Protein AF-A0A3A8S6Z4-F1 (afdb_monomer)

Secondary structure (DSSP, 8-state):
---EEEEEEEEEEEEEEEES--SSEEEEEEEEEEEEEEEEEE--HHHHHHHHHHHHHSPPHHHHHHHHHHHHHHT--HHHHHHHHHHHHHH---HHHHHHHHHHHHHTT-HHHHHHHHHHHHHHHTT--

Solvent-accessible surface area (backbone atoms only — not comparable to full-atom values): 6735 Å² total; per-residue (Å²): 129,78,68,45,77,48,83,48,78,80,32,96,60,80,42,82,42,83,41,81,72,53,94,44,31,35,27,45,30,41,36,41,41,48,41,32,43,35,36,72,45,75,45,70,46,68,61,52,50,51,54,49,50,54,56,72,71,47,81,47,34,66,58,30,29,52,50,13,51,48,35,40,70,74,70,57,42,41,67,64,14,43,54,30,16,53,51,8,32,71,70,43,76,46,29,66,32,26,38,53,38,12,51,45,28,43,76,66,68,40,50,74,60,13,52,53,29,38,49,54,14,49,65,40,41,76,74,59,126

Radius of gyration: 27.45 Å; Cα contacts (8 Å, |Δi|>4): 198; chains: 1; bounding box: 51×27×71 Å

Foldseek 3Di:
DDKDKDFDAADCDWDWDWDPDDQFWIWTWTDHGGMIITDIDGHPVVVVVVVVVVVVPDQALVNLLVVLLCCCVPVVPLVVSLVSLVVSCVRPNALSSLQSNLVSCVSVVVNVVSVVSNVSSVVRVVVPD

Nearest PDB structures (foldseek):
  3qou-assembly1_A  TM=6.052E-01  e=4.630E-02  Escherichia coli K-12
  6af0-assembly1_A  TM=8.784E-01  e=1.259E+00  Thermothelomyces thermophilus ATCC 42464
  8fgw-assembly1_D  TM=6.349E-01  e=1.259E+00  Homo sapiens
  8f5o-assembly1_D  TM=8.425E-01  e=8.310E+00  Leishmania tarentolae
  4o8g-assembly1_A  TM=3.316E-01  e=1.902E+00  Deinococcus radiodurans R1 = ATCC 13939 = DSM 20539

Mean predicted aligned error: 12.14 Å

Sequence (129 aa):
VAATTAAIPSRERLTYVFSNTTEDSTSLDLEWEKLRVSVPIKVDTATLAKANIEKAGQTSASEQAQAARYVADSTKDYVAALKLADASVALDSNWYNQWIRADILARSGKFAEARKAAQISWDLGEKDP

pLDDT: mean 86.69, std 10.22, range [54.75, 97.06]

Structure (mmCIF, N/CA/C/O backbone):
data_AF-A0A3A8S6Z4-F1
#
_entry.id   AF-A0A3A8S6Z4-F1
#
loop_
_atom_site.group_PDB
_atom_site.id
_atom_site.type_symbol
_ato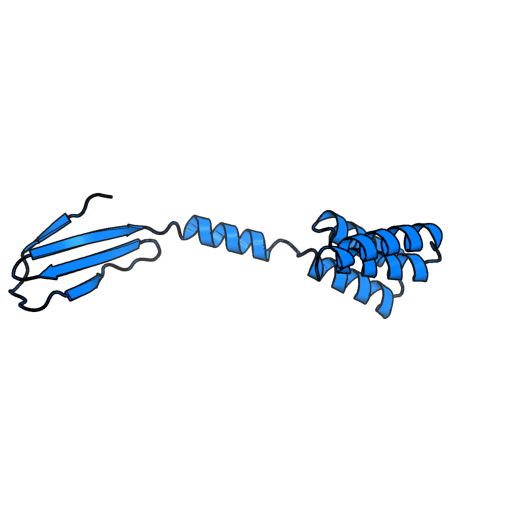m_site.label_atom_id
_atom_site.label_alt_id
_atom_site.label_comp_id
_atom_site.label_asym_id
_atom_site.label_entity_id
_atom_site.label_seq_id
_atom_site.pdbx_PDB_ins_code
_atom_site.Cartn_x
_atom_site.Cartn_y
_atom_site.Cartn_z
_atom_site.occupancy
_atom_site.B_iso_or_equiv
_atom_site.auth_seq_id
_atom_site.auth_comp_id
_atom_site.auth_asym_id
_atom_site.auth_atom_id
_atom_site.pdbx_PDB_model_num
ATOM 1 N N . VAL A 1 1 ? -16.145 14.124 27.752 1.00 54.75 1 VAL A N 1
ATOM 2 C CA . VAL A 1 1 ? -17.452 13.437 27.867 1.00 54.75 1 VAL A CA 1
ATOM 3 C C . VAL A 1 1 ? -17.793 13.370 29.345 1.00 54.75 1 VAL A C 1
ATOM 5 O O . VAL A 1 1 ? -16.924 12.974 30.109 1.00 54.75 1 VAL A O 1
ATOM 8 N N . ALA A 1 2 ? -18.964 13.850 29.765 1.00 68.62 2 ALA A N 1
ATOM 9 C CA . ALA A 1 2 ? -19.336 13.843 31.179 1.00 68.62 2 ALA A CA 1
ATOM 10 C C . ALA A 1 2 ? -19.844 12.451 31.580 1.00 68.62 2 ALA A C 1
ATOM 12 O O . ALA A 1 2 ? -20.653 11.865 30.860 1.00 68.62 2 ALA A O 1
ATOM 13 N N . ALA A 1 3 ? -19.352 11.930 32.703 1.00 76.81 3 ALA A N 1
ATOM 14 C CA . ALA A 1 3 ? -19.901 10.725 33.309 1.00 76.81 3 ALA A CA 1
ATOM 15 C C . ALA A 1 3 ? -21.284 11.037 33.900 1.00 76.81 3 ALA A C 1
ATOM 17 O O . ALA A 1 3 ? -21.498 12.121 34.443 1.00 76.81 3 ALA A O 1
ATOM 18 N N . THR A 1 4 ? -22.213 10.091 33.794 1.00 85.06 4 THR A N 1
ATOM 19 C CA . THR A 1 4 ? -23.548 10.189 34.405 1.00 85.06 4 THR A CA 1
ATOM 20 C C . THR A 1 4 ? -23.662 9.197 35.552 1.00 85.06 4 THR A C 1
ATOM 22 O O . THR A 1 4 ? -23.002 8.159 35.537 1.00 85.06 4 THR A O 1
ATOM 25 N N . THR A 1 5 ? -24.455 9.520 36.574 1.00 87.81 5 THR A N 1
ATOM 26 C CA . THR A 1 5 ? -24.652 8.651 37.738 1.00 87.81 5 THR A CA 1
ATOM 27 C C . THR A 1 5 ? -26.104 8.209 37.863 1.00 87.81 5 THR A C 1
ATOM 29 O O . THR A 1 5 ? -27.024 8.978 37.588 1.00 87.81 5 THR A O 1
ATOM 32 N N . ALA A 1 6 ? -26.315 6.961 38.281 1.00 88.38 6 ALA A N 1
ATOM 33 C CA . ALA A 1 6 ? -27.638 6.390 38.515 1.00 88.38 6 ALA A CA 1
ATOM 34 C C . ALA A 1 6 ? -27.638 5.477 39.749 1.00 88.38 6 ALA A C 1
ATOM 36 O O . ALA A 1 6 ? -26.614 4.886 40.096 1.00 88.38 6 ALA A O 1
ATOM 37 N N . ALA A 1 7 ? -28.793 5.352 40.403 1.00 90.06 7 ALA A N 1
ATOM 38 C CA . ALA A 1 7 ? -28.971 4.426 41.517 1.00 90.06 7 ALA A CA 1
ATOM 39 C C . ALA A 1 7 ? -29.238 2.999 41.007 1.00 90.06 7 ALA A C 1
ATOM 41 O O . ALA A 1 7 ? -30.024 2.810 40.078 1.00 90.06 7 ALA A O 1
ATOM 42 N N . ILE A 1 8 ? -28.616 1.999 41.633 1.00 89.56 8 ILE A N 1
ATOM 43 C CA . ILE A 1 8 ? -28.770 0.571 41.302 1.00 89.56 8 ILE A CA 1
ATOM 44 C C . ILE A 1 8 ? -29.002 -0.278 42.565 1.00 89.56 8 ILE A C 1
ATOM 46 O O . ILE A 1 8 ? -28.702 0.179 43.672 1.00 89.56 8 ILE A O 1
ATOM 50 N N . PRO A 1 9 ? -29.522 -1.518 42.440 1.00 89.94 9 PRO A N 1
ATOM 51 C CA . PRO A 1 9 ? -29.523 -2.480 43.542 1.00 89.94 9 PRO A CA 1
ATOM 52 C C . PRO A 1 9 ? -28.113 -2.712 44.099 1.00 89.94 9 PRO A C 1
ATOM 54 O O . PRO A 1 9 ? -27.148 -2.715 43.338 1.00 89.94 9 PRO A O 1
ATOM 57 N N . SER A 1 10 ? -28.013 -2.933 45.416 1.00 90.25 10 SER A N 1
ATOM 58 C CA . SER A 1 10 ? -26.727 -3.033 46.118 1.00 90.25 10 SER A CA 1
ATOM 59 C C . SER A 1 10 ? -25.813 -4.112 45.527 1.00 90.25 10 SER A C 1
ATOM 61 O O . SER A 1 10 ? -26.219 -5.270 45.398 1.00 90.25 10 SER A O 1
ATOM 63 N N . ARG A 1 11 ? -24.565 -3.747 45.225 1.00 85.88 11 ARG A N 1
ATOM 64 C CA . ARG A 1 11 ? -23.501 -4.661 44.795 1.00 85.88 11 ARG A CA 1
ATOM 65 C C . ARG A 1 11 ? -22.257 -4.510 45.654 1.00 85.88 11 ARG A C 1
ATOM 67 O O . ARG A 1 11 ? -21.657 -3.445 45.698 1.00 85.88 11 ARG A O 1
ATOM 74 N N . GLU A 1 12 ? -21.810 -5.593 46.277 1.00 88.12 12 GLU A N 1
ATOM 75 C CA . GLU A 1 12 ? -20.602 -5.555 47.116 1.00 88.12 12 GLU A CA 1
ATOM 76 C C . GLU A 1 12 ? -19.298 -5.663 46.314 1.00 88.12 12 GLU A C 1
ATOM 78 O O . GLU A 1 12 ? -18.244 -5.244 46.784 1.00 88.12 12 GLU A O 1
ATOM 83 N N . ARG A 1 13 ? -19.358 -6.201 45.088 1.00 88.56 13 ARG A N 1
ATOM 84 C CA . ARG A 1 13 ? -18.200 -6.324 44.193 1.00 88.56 13 ARG A CA 1
ATOM 85 C C . ARG A 1 13 ? -18.256 -5.262 43.104 1.00 88.56 13 ARG A C 1
ATOM 87 O O . ARG A 1 13 ? -19.227 -5.221 42.344 1.00 88.56 13 ARG A O 1
ATOM 94 N N . LEU A 1 14 ? -17.189 -4.466 42.999 1.00 88.94 14 LEU A N 1
ATOM 95 C CA . LEU A 1 14 ? -17.005 -3.524 41.898 1.00 88.94 14 LEU A CA 1
ATOM 96 C C . LEU A 1 14 ? -17.079 -4.281 40.569 1.00 88.94 14 LEU A C 1
ATOM 98 O O . LEU A 1 14 ? -16.309 -5.212 40.331 1.00 88.94 14 LEU A O 1
ATOM 102 N N . THR A 1 15 ? -18.031 -3.894 39.726 1.00 88.75 15 THR A N 1
ATOM 103 C CA . THR A 1 15 ? -18.258 -4.518 38.421 1.00 88.75 15 THR A CA 1
ATOM 104 C C . THR A 1 15 ? -18.093 -3.483 37.318 1.00 88.75 15 THR A C 1
ATOM 106 O O . THR A 1 15 ? -18.613 -2.375 37.429 1.00 88.75 15 THR A O 1
ATOM 109 N N . TYR A 1 16 ? -17.407 -3.869 36.245 1.00 90.88 16 TYR A N 1
ATOM 110 C CA . TYR A 1 16 ? -17.339 -3.107 35.003 1.00 90.88 16 TYR A CA 1
ATOM 111 C C . TYR A 1 16 ? -18.254 -3.768 33.978 1.00 90.88 16 TYR A C 1
ATOM 113 O O . TYR A 1 16 ? -18.107 -4.959 33.697 1.00 90.88 16 TYR A O 1
ATOM 121 N N . VAL A 1 17 ? -19.200 -3.009 33.435 1.00 89.44 17 VAL A N 1
ATOM 122 C CA . VAL A 1 17 ? -20.160 -3.486 32.439 1.00 89.44 17 VAL A CA 1
ATOM 123 C C . VAL A 1 17 ? -20.052 -2.614 31.199 1.00 89.44 17 VAL A C 1
ATOM 125 O O . VAL A 1 17 ? -20.118 -1.393 31.287 1.00 89.44 17 VAL A O 1
ATOM 128 N N . PHE A 1 18 ? -19.913 -3.241 30.036 1.00 88.69 18 PHE A N 1
ATOM 129 C CA . PHE A 1 18 ? -20.108 -2.560 28.761 1.00 88.69 18 PHE A CA 1
ATOM 130 C C . PHE A 1 18 ? -21.570 -2.731 28.354 1.00 88.69 18 PHE A C 1
ATOM 132 O O . PHE A 1 18 ? -22.038 -3.856 28.180 1.00 88.69 18 PHE A O 1
ATOM 139 N N . SER A 1 19 ? -22.304 -1.626 28.276 1.00 83.19 19 SER A N 1
ATOM 140 C CA . SER A 1 19 ? -23.746 -1.606 28.024 1.00 83.19 19 SER A CA 1
ATOM 141 C C . SER A 1 19 ? -24.096 -0.589 26.935 1.00 83.19 19 SER A C 1
ATOM 143 O O . SER A 1 19 ? -23.250 0.199 26.514 1.00 83.19 19 SER A O 1
ATOM 145 N N . ASN A 1 20 ? -25.348 -0.593 26.464 1.00 80.75 20 ASN A N 1
ATOM 146 C CA . ASN A 1 20 ? -25.842 0.359 25.459 1.00 80.75 20 ASN A CA 1
ATOM 147 C C . ASN A 1 20 ? -24.964 0.415 24.195 1.00 80.75 20 ASN A C 1
ATOM 149 O O . ASN A 1 20 ? -24.720 1.485 23.639 1.00 80.75 20 ASN A O 1
ATOM 153 N N . THR A 1 21 ? -24.454 -0.744 23.770 1.00 81.12 21 THR A N 1
ATOM 154 C CA . THR A 1 21 ? -23.629 -0.850 22.570 1.00 81.12 21 THR A CA 1
ATOM 155 C C . THR A 1 21 ? -24.490 -0.591 21.338 1.00 81.12 21 THR A C 1
ATOM 157 O O . THR A 1 21 ? -25.484 -1.269 21.091 1.00 81.12 21 THR A O 1
ATOM 160 N N . THR A 1 22 ? -24.094 0.422 20.585 1.00 81.00 22 THR A N 1
ATOM 161 C CA . THR A 1 22 ? -24.622 0.811 19.276 1.00 81.00 22 THR A CA 1
ATOM 162 C C . THR A 1 22 ? -23.486 0.707 18.263 1.00 81.00 22 THR A C 1
ATOM 164 O O . THR A 1 22 ? -22.354 0.404 18.646 1.00 81.00 22 THR A O 1
ATOM 167 N N . GLU A 1 23 ? -23.757 0.967 16.986 1.00 69.81 23 GLU A N 1
ATOM 168 C CA . GLU A 1 23 ? -22.702 0.982 15.964 1.00 69.81 23 GLU A CA 1
ATOM 169 C C . GLU A 1 23 ? -21.588 1.987 16.310 1.00 69.81 23 GLU A C 1
ATOM 171 O O . GLU A 1 23 ? -20.418 1.664 16.146 1.00 69.81 23 GLU A O 1
ATOM 176 N N . ASP A 1 24 ? -21.922 3.133 16.916 1.00 78.62 24 ASP A N 1
ATOM 177 C CA . ASP A 1 24 ? -20.987 4.265 17.054 1.00 78.62 24 ASP A CA 1
ATOM 178 C C . ASP A 1 24 ? -20.641 4.592 18.517 1.00 78.62 24 ASP A C 1
ATOM 180 O O . ASP A 1 24 ? -19.929 5.554 18.830 1.00 78.62 24 ASP A O 1
ATOM 184 N N . SER A 1 25 ? -21.185 3.837 19.473 1.00 80.38 25 SER A N 1
ATOM 185 C CA . SER A 1 25 ? -20.931 4.091 20.891 1.00 80.38 25 SER A CA 1
ATOM 186 C C . SER A 1 25 ? -21.184 2.887 21.785 1.00 80.38 25 SER A C 1
ATOM 188 O O . SER A 1 25 ? -21.975 2.003 21.469 1.00 80.38 25 SER A O 1
ATOM 190 N N . THR A 1 26 ? -20.525 2.876 22.938 1.00 85.38 26 THR A N 1
ATOM 191 C CA . THR A 1 26 ? -20.768 1.939 24.035 1.00 85.38 26 THR A CA 1
ATOM 192 C C . THR A 1 26 ? -20.643 2.689 25.360 1.00 85.38 26 THR A C 1
ATOM 194 O O . THR A 1 26 ? -19.905 3.668 25.453 1.00 85.38 26 THR A O 1
ATOM 197 N N . SER A 1 27 ? -21.367 2.284 26.396 1.00 86.50 27 SER A N 1
ATOM 198 C CA . SER A 1 27 ? -21.227 2.852 27.741 1.00 86.50 27 SER A CA 1
ATOM 199 C C . SER A 1 27 ? -20.359 1.935 28.587 1.00 86.50 27 SER A C 1
ATOM 201 O O . SER A 1 27 ? -20.625 0.737 28.663 1.00 86.50 27 SER A O 1
ATOM 203 N N . LEU A 1 28 ? -19.337 2.490 29.238 1.00 88.25 28 LEU A N 1
ATOM 204 C CA . LEU A 1 28 ? -18.624 1.817 30.317 1.00 88.25 28 LEU A CA 1
ATOM 205 C C . LEU A 1 28 ? -19.287 2.185 31.643 1.00 88.25 28 LEU A C 1
ATOM 207 O O . LEU A 1 28 ? -19.151 3.309 32.126 1.00 88.25 28 LEU A O 1
ATOM 211 N N . ASP A 1 29 ? -19.976 1.221 32.232 1.00 89.12 29 ASP A N 1
ATOM 212 C CA . ASP A 1 29 ? -20.670 1.363 33.500 1.00 89.12 29 ASP A CA 1
ATOM 213 C C . ASP A 1 29 ? -19.828 0.749 34.622 1.00 89.12 29 ASP A C 1
ATOM 215 O O . ASP A 1 29 ? -19.534 -0.448 34.624 1.00 89.12 29 ASP A O 1
ATOM 219 N N . LEU A 1 30 ? -19.447 1.574 35.594 1.00 90.88 30 LEU A N 1
ATOM 220 C CA . LEU A 1 30 ? -18.878 1.130 36.860 1.00 90.88 30 LEU A CA 1
ATOM 221 C C . LEU A 1 30 ? -19.994 1.009 37.885 1.00 90.88 30 LEU A C 1
ATOM 223 O O . LEU A 1 30 ? -20.685 1.987 38.159 1.00 90.88 30 LEU A O 1
ATOM 227 N N . GLU A 1 31 ? -20.138 -0.162 38.488 1.00 91.06 31 GLU A N 1
ATOM 228 C CA . GLU A 1 31 ? -21.168 -0.439 39.485 1.00 91.06 31 GLU A CA 1
ATOM 229 C C . GLU A 1 31 ? -20.555 -0.845 40.814 1.00 91.06 31 GLU A C 1
ATOM 231 O O . GLU A 1 31 ? -19.838 -1.848 40.891 1.00 91.06 31 GLU A O 1
ATOM 236 N N . TRP A 1 32 ? -20.883 -0.102 41.867 1.00 91.50 32 TRP A N 1
ATOM 237 C CA . TRP A 1 32 ? -20.511 -0.448 43.232 1.00 91.50 32 TRP A CA 1
ATOM 238 C C . TRP A 1 32 ? -21.533 0.096 44.227 1.00 91.50 32 TRP A C 1
ATOM 240 O O . TRP A 1 32 ? -22.009 1.225 44.117 1.00 91.50 32 TRP A O 1
ATOM 250 N N . GLU A 1 33 ? -21.874 -0.737 45.205 1.00 90.38 33 GLU A N 1
ATOM 251 C CA . GLU A 1 33 ? -22.889 -0.493 46.212 1.00 90.38 33 GLU A CA 1
ATOM 252 C C . GLU A 1 33 ? -24.204 -0.118 45.523 1.00 90.38 33 GLU A C 1
ATOM 254 O O . GLU A 1 33 ? -24.736 -0.926 44.766 1.00 90.38 33 GLU A O 1
ATOM 259 N N . LYS A 1 34 ? -24.716 1.094 45.742 1.00 90.62 34 LYS A N 1
ATOM 260 C CA . LYS A 1 34 ? -25.962 1.590 45.146 1.00 90.62 34 LYS A CA 1
ATOM 261 C C . LYS A 1 34 ? -25.723 2.542 43.977 1.00 90.62 34 LYS A C 1
ATOM 263 O O . LYS A 1 34 ? -26.670 3.185 43.529 1.00 90.62 34 LYS A O 1
ATOM 268 N N . LEU A 1 35 ? -24.484 2.667 43.503 1.00 89.38 35 LEU A N 1
ATOM 269 C CA . LEU A 1 35 ? -24.086 3.656 42.509 1.00 89.38 35 LEU A CA 1
ATOM 270 C C . LEU A 1 35 ? -23.622 2.986 41.215 1.00 89.38 35 LEU A C 1
ATOM 272 O O . LEU A 1 35 ? -22.748 2.118 41.219 1.00 89.38 35 LEU A O 1
ATOM 276 N N . ARG A 1 36 ? -24.170 3.456 40.094 1.00 89.00 36 ARG A N 1
ATOM 277 C CA . ARG A 1 36 ? -23.622 3.244 38.756 1.00 89.00 36 ARG A CA 1
ATOM 278 C C . ARG A 1 36 ? -23.047 4.555 38.235 1.00 89.00 36 ARG A C 1
ATOM 280 O O . ARG A 1 36 ? -23.733 5.574 38.266 1.00 89.00 36 ARG A O 1
ATOM 287 N N . VAL A 1 37 ? -21.817 4.516 37.737 1.00 87.50 37 VAL A N 1
ATOM 288 C CA . VAL A 1 37 ? -21.162 5.608 37.011 1.00 87.50 37 VAL A CA 1
ATOM 289 C C . VAL A 1 37 ? -21.004 5.178 35.557 1.00 87.50 37 VAL A C 1
ATOM 291 O O . VAL A 1 37 ? -20.258 4.248 35.273 1.00 87.50 37 VAL A O 1
ATOM 294 N N . SER A 1 38 ? -21.694 5.851 34.644 1.00 87.38 38 SER A N 1
ATOM 295 C CA . SER A 1 38 ? -21.712 5.542 33.213 1.00 87.38 38 SER A CA 1
ATOM 296 C C . SER A 1 38 ? -20.861 6.540 32.438 1.00 87.38 38 SER A C 1
ATOM 298 O O . SER A 1 38 ? -21.150 7.743 32.419 1.00 87.38 38 SER A O 1
ATOM 300 N N . VAL A 1 39 ? -19.809 6.040 31.792 1.00 85.62 39 VAL A N 1
ATOM 301 C CA . VAL A 1 39 ? -18.901 6.803 30.931 1.00 85.62 39 VAL A CA 1
ATOM 302 C C . VAL A 1 39 ? -19.192 6.450 29.468 1.00 85.62 39 VAL A C 1
ATOM 304 O O . VAL A 1 39 ? -18.906 5.328 29.047 1.00 85.62 39 VAL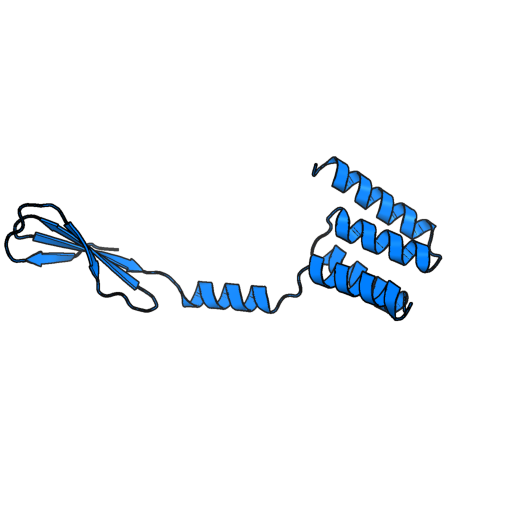 A O 1
ATOM 307 N N . PRO A 1 40 ? -19.722 7.386 28.658 1.00 83.06 40 PRO A N 1
ATOM 308 C CA . PRO A 1 40 ? -19.939 7.140 27.238 1.00 83.06 40 PRO A CA 1
ATOM 309 C C . PRO A 1 40 ? -18.605 7.059 26.490 1.00 83.06 40 PRO A C 1
ATOM 311 O O . PRO A 1 40 ? -17.826 8.016 26.482 1.00 83.06 40 PRO A O 1
ATOM 314 N N . ILE A 1 41 ? -18.378 5.946 25.804 1.00 80.56 41 ILE A N 1
ATOM 315 C CA . ILE A 1 41 ? -17.307 5.756 24.830 1.00 80.56 41 ILE A CA 1
ATOM 316 C C . ILE A 1 41 ? -17.939 5.930 23.450 1.00 80.56 41 ILE A C 1
ATOM 318 O O . ILE A 1 41 ? -18.813 5.164 23.055 1.00 80.56 41 ILE A O 1
ATOM 322 N N . LYS A 1 42 ? -17.520 6.959 22.715 1.00 76.81 42 LYS A N 1
ATOM 323 C CA . LYS A 1 42 ? -17.957 7.191 21.333 1.00 76.81 42 LYS A CA 1
ATOM 324 C C . LYS A 1 42 ? -16.832 6.813 20.385 1.00 76.81 42 LYS A C 1
ATOM 326 O O . LYS A 1 42 ? -15.686 7.185 20.632 1.00 76.81 42 LYS A O 1
ATOM 331 N N . VAL A 1 43 ? -17.171 6.105 19.317 1.00 71.56 43 VAL A N 1
ATOM 332 C CA . VAL A 1 43 ? -16.254 5.742 18.239 1.00 71.56 43 VAL A CA 1
ATOM 333 C C . VAL A 1 43 ? -16.832 6.302 16.950 1.00 71.56 43 VAL A C 1
ATOM 335 O O . VAL A 1 43 ? -17.980 6.039 16.618 1.00 71.56 43 VAL A O 1
ATOM 338 N N . ASP A 1 44 ? -16.039 7.084 16.225 1.00 71.19 44 ASP A N 1
ATOM 339 C CA . ASP A 1 44 ? -16.416 7.561 14.895 1.00 71.19 44 ASP A CA 1
ATOM 340 C C . ASP A 1 44 ? -16.187 6.448 13.861 1.00 71.19 44 ASP A C 1
ATOM 342 O O . ASP A 1 44 ? -15.198 6.402 13.124 1.00 71.19 44 ASP A O 1
ATOM 346 N N . THR A 1 45 ? -17.093 5.481 13.877 1.00 67.62 45 THR A N 1
ATOM 347 C CA . THR A 1 45 ? -17.147 4.337 12.961 1.00 67.62 45 THR A CA 1
ATOM 348 C C . THR A 1 45 ? -17.335 4.760 11.514 1.00 67.62 45 THR A C 1
ATOM 350 O O . THR A 1 45 ? -16.750 4.131 10.637 1.00 67.62 45 THR A O 1
ATOM 353 N N . ALA A 1 46 ? -18.073 5.839 11.243 1.00 65.69 46 ALA A N 1
ATOM 354 C CA . ALA A 1 46 ? -18.277 6.356 9.894 1.00 65.69 46 ALA A CA 1
ATOM 355 C C . ALA A 1 46 ? -16.958 6.837 9.268 1.00 65.69 46 ALA A C 1
ATOM 357 O O . ALA A 1 46 ? -16.644 6.482 8.127 1.00 65.69 46 ALA A O 1
ATOM 358 N N . THR A 1 47 ? -16.139 7.575 10.023 1.00 70.06 47 THR A N 1
ATOM 359 C CA . THR A 1 47 ? -14.804 7.991 9.569 1.00 70.06 47 THR A CA 1
ATOM 360 C C . THR A 1 47 ? -13.876 6.791 9.378 1.00 70.06 47 THR A C 1
ATOM 362 O O . THR A 1 47 ? -13.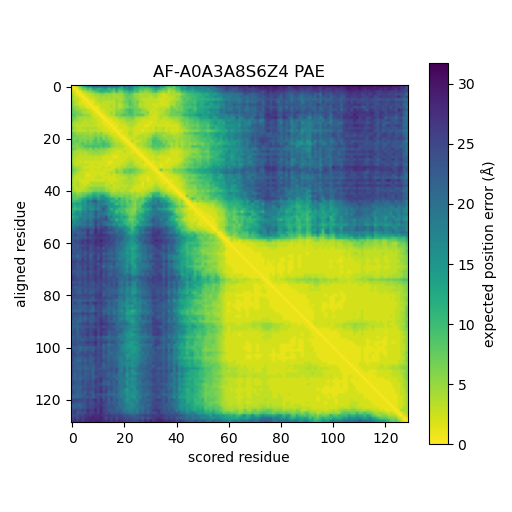165 6.715 8.373 1.00 70.06 47 THR A O 1
ATOM 365 N N . LEU A 1 48 ? -13.911 5.810 10.287 1.00 68.75 48 LEU A N 1
ATOM 366 C CA . LEU A 1 48 ? -13.110 4.586 10.165 1.00 68.75 48 LEU A CA 1
ATOM 367 C C . LEU A 1 48 ? -13.527 3.731 8.957 1.00 68.75 48 LEU A C 1
ATOM 369 O O . LEU A 1 48 ? -12.670 3.237 8.224 1.00 68.75 48 LEU A O 1
ATOM 373 N N . ALA A 1 49 ? -14.828 3.586 8.709 1.00 65.62 49 ALA A N 1
ATOM 374 C CA . ALA A 1 49 ? -15.364 2.856 7.566 1.00 65.62 49 ALA A CA 1
ATOM 375 C C . ALA A 1 49 ? -14.991 3.541 6.247 1.00 65.62 49 ALA A C 1
ATOM 377 O O . ALA A 1 49 ? -14.522 2.875 5.326 1.00 65.62 49 ALA A O 1
ATOM 378 N N . LYS A 1 50 ? -15.114 4.872 6.173 1.00 70.62 50 LYS A N 1
ATOM 379 C CA . LYS A 1 50 ? -14.699 5.646 4.999 1.00 70.62 50 LYS A CA 1
ATOM 380 C C . LYS A 1 50 ? -13.201 5.492 4.720 1.00 70.62 50 LYS A C 1
ATOM 382 O O . LYS A 1 50 ? -12.836 5.196 3.588 1.00 70.62 50 LYS A O 1
ATOM 387 N N . ALA A 1 51 ? -12.351 5.598 5.742 1.00 71.38 51 ALA A N 1
ATOM 388 C CA . ALA A 1 51 ? -10.911 5.375 5.602 1.00 71.38 51 ALA A CA 1
ATOM 389 C C . ALA A 1 51 ? -10.576 3.948 5.127 1.00 71.38 51 ALA A C 1
ATOM 391 O O . ALA A 1 51 ? -9.667 3.761 4.320 1.00 71.38 51 ALA A O 1
ATOM 392 N N . ASN A 1 52 ? -11.314 2.935 5.590 1.00 67.56 52 ASN A N 1
ATOM 393 C CA . ASN A 1 52 ? -11.125 1.553 5.144 1.00 67.56 52 ASN A CA 1
ATOM 394 C C . ASN A 1 52 ? -11.583 1.337 3.693 1.00 67.56 52 ASN A C 1
ATOM 396 O O . ASN A 1 52 ? -10.908 0.630 2.950 1.00 67.56 52 ASN A O 1
ATOM 400 N N . ILE A 1 53 ? -12.683 1.966 3.269 1.00 66.94 53 ILE A N 1
ATOM 401 C CA . ILE A 1 53 ?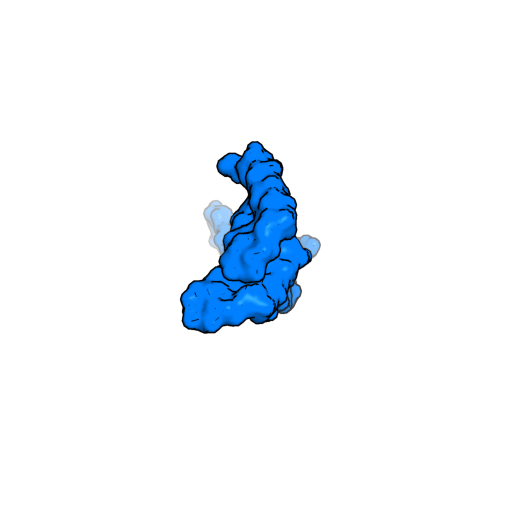 -13.161 1.923 1.878 1.00 66.94 53 ILE A CA 1
ATOM 402 C C . ILE A 1 53 ? -12.183 2.649 0.948 1.00 66.94 53 ILE A C 1
ATOM 404 O O . ILE A 1 53 ? -11.844 2.124 -0.110 1.00 66.94 53 ILE A O 1
ATOM 408 N N . GLU A 1 54 ? -11.683 3.820 1.347 1.00 68.06 54 GLU A N 1
ATOM 409 C CA . GLU A 1 54 ? -10.659 4.551 0.593 1.00 68.06 54 GLU A CA 1
ATOM 410 C C . GLU A 1 54 ? -9.372 3.726 0.458 1.00 68.06 54 GLU A C 1
ATOM 412 O O . GLU A 1 54 ? -8.824 3.633 -0.638 1.00 68.06 54 GLU A O 1
ATOM 417 N N . LYS A 1 55 ? -8.935 3.048 1.528 1.00 63.69 55 LYS A N 1
ATOM 418 C CA . LYS A 1 55 ? -7.799 2.114 1.472 1.00 63.69 55 LYS A CA 1
ATOM 419 C C . LYS A 1 55 ? -8.058 0.903 0.575 1.00 63.69 55 LYS A C 1
ATOM 421 O O . LYS A 1 55 ? -7.145 0.485 -0.121 1.00 63.69 55 LYS A O 1
ATOM 426 N N . ALA A 1 56 ? -9.269 0.346 0.574 1.00 60.75 56 ALA A N 1
ATOM 427 C CA . ALA A 1 56 ? -9.619 -0.803 -0.263 1.00 60.75 56 ALA A CA 1
ATOM 428 C C . ALA A 1 56 ? -9.765 -0.443 -1.755 1.00 60.75 56 ALA A C 1
ATOM 430 O O . ALA A 1 56 ? -9.577 -1.298 -2.616 1.00 60.75 56 ALA A O 1
ATOM 431 N N . GLY A 1 57 ? -10.109 0.811 -2.068 1.00 61.25 57 GLY A N 1
ATOM 432 C CA . GLY A 1 57 ? -10.217 1.309 -3.442 1.00 61.25 57 GLY A CA 1
ATOM 433 C C . GLY A 1 57 ? -8.887 1.752 -4.060 1.00 61.25 57 GLY A C 1
ATOM 434 O O . GLY A 1 57 ? -8.804 1.907 -5.279 1.00 61.25 57 GLY A O 1
ATOM 435 N N . GLN A 1 58 ? -7.848 1.965 -3.250 1.00 68.38 58 GLN A N 1
ATOM 436 C CA . GLN A 1 58 ? -6.517 2.306 -3.738 1.00 68.38 58 GLN A CA 1
ATOM 437 C C . GLN A 1 58 ? -5.713 1.036 -3.992 1.00 68.38 58 GLN A C 1
ATOM 439 O O . GLN A 1 58 ? -5.390 0.300 -3.067 1.00 68.38 58 GLN A O 1
ATOM 444 N N . THR A 1 59 ? -5.352 0.798 -5.254 1.00 74.06 59 THR A N 1
ATOM 445 C CA . THR A 1 59 ? -4.363 -0.232 -5.579 1.00 74.06 59 THR A CA 1
ATOM 446 C C . THR A 1 59 ? -3.054 0.125 -4.890 1.00 74.06 59 THR A C 1
ATOM 448 O O . THR A 1 59 ? -2.492 1.195 -5.128 1.00 74.06 59 THR A O 1
ATOM 451 N N . SER A 1 60 ? -2.570 -0.764 -4.034 1.00 84.75 60 SER A N 1
ATOM 452 C CA . SER A 1 60 ? -1.304 -0.575 -3.343 1.00 84.75 60 SER A CA 1
ATOM 453 C C . SER A 1 60 ? -0.138 -0.587 -4.333 1.00 84.75 60 SER A C 1
ATOM 455 O O . SER A 1 60 ? -0.192 -1.204 -5.403 1.00 84.75 60 SER A O 1
ATOM 457 N N . ALA A 1 61 ? 0.965 0.056 -3.953 1.00 86.62 61 ALA A N 1
ATOM 458 C CA . ALA A 1 61 ? 2.186 0.031 -4.748 1.00 86.62 61 ALA A CA 1
ATOM 459 C C . ALA A 1 61 ? 2.663 -1.408 -5.025 1.00 86.62 61 ALA A C 1
ATOM 461 O O . ALA A 1 61 ? 3.084 -1.709 -6.140 1.00 86.62 61 ALA A O 1
ATOM 462 N N . SER A 1 62 ? 2.522 -2.315 -4.049 1.00 86.06 62 SER A N 1
ATOM 463 C CA . SER A 1 62 ? 2.857 -3.739 -4.197 1.00 86.06 62 SER A CA 1
ATOM 464 C C . SER A 1 62 ? 1.978 -4.431 -5.242 1.00 86.06 62 SER A C 1
ATOM 466 O O . SER A 1 62 ? 2.497 -5.095 -6.136 1.00 86.06 62 SER A O 1
ATOM 468 N N . GLU A 1 63 ? 0.658 -4.229 -5.203 1.00 88.19 63 GLU A N 1
ATOM 469 C CA . GLU A 1 63 ? -0.266 -4.806 -6.192 1.00 88.19 63 GLU A CA 1
ATOM 470 C C . GLU A 1 63 ? 0.036 -4.314 -7.612 1.00 88.19 63 GLU A C 1
ATOM 472 O O . GLU A 1 63 ? 0.057 -5.117 -8.547 1.00 88.19 63 GLU A O 1
ATOM 477 N N . GLN A 1 64 ? 0.349 -3.024 -7.785 1.00 89.81 64 GLN A N 1
ATOM 478 C CA . GLN A 1 64 ? 0.772 -2.492 -9.085 1.00 89.81 64 GLN A CA 1
ATOM 479 C C . GLN A 1 64 ? 2.104 -3.091 -9.554 1.00 89.81 64 GLN A C 1
ATOM 481 O O . GLN A 1 64 ? 2.251 -3.397 -10.738 1.00 89.81 64 GLN A O 1
ATOM 486 N N . ALA A 1 65 ? 3.055 -3.314 -8.643 1.00 91.50 65 ALA A N 1
ATOM 487 C CA . ALA A 1 65 ? 4.331 -3.944 -8.969 1.00 91.50 65 ALA A CA 1
ATOM 488 C C . ALA A 1 65 ? 4.141 -5.405 -9.413 1.00 91.50 65 ALA A C 1
ATOM 490 O O . ALA A 1 65 ? 4.730 -5.849 -10.400 1.00 91.50 65 ALA A O 1
ATOM 491 N N . GLN A 1 66 ? 3.276 -6.153 -8.724 1.00 92.12 66 GLN A N 1
ATOM 492 C CA . GLN A 1 66 ? 2.941 -7.529 -9.099 1.00 92.12 66 GLN A CA 1
ATOM 493 C C . GLN A 1 66 ? 2.218 -7.588 -10.446 1.00 92.12 66 GLN A C 1
ATOM 495 O O . GLN A 1 66 ? 2.554 -8.426 -11.283 1.00 92.12 66 GLN A O 1
ATOM 500 N N . ALA A 1 67 ? 1.282 -6.668 -10.697 1.00 91.81 67 ALA A N 1
ATOM 501 C CA . ALA A 1 67 ? 0.625 -6.547 -11.994 1.00 91.81 67 ALA A CA 1
ATOM 502 C C . ALA A 1 67 ? 1.637 -6.242 -13.111 1.00 91.81 67 ALA A C 1
ATOM 504 O O . ALA A 1 67 ? 1.595 -6.873 -14.166 1.00 91.81 67 ALA A O 1
ATOM 505 N N . ALA A 1 68 ? 2.589 -5.334 -12.867 1.00 93.75 68 ALA A N 1
ATOM 506 C CA . ALA A 1 68 ? 3.663 -5.021 -13.807 1.00 93.75 68 ALA A CA 1
ATOM 507 C C . ALA A 1 68 ? 4.497 -6.261 -14.159 1.00 93.75 68 ALA A C 1
ATOM 509 O O . ALA A 1 68 ? 4.704 -6.554 -15.339 1.00 93.75 68 ALA A O 1
ATOM 510 N N . ARG A 1 69 ? 4.927 -7.023 -13.144 1.00 94.44 69 ARG A N 1
ATOM 511 C CA . ARG A 1 69 ? 5.674 -8.272 -13.340 1.00 94.44 69 ARG A CA 1
ATOM 512 C C . ARG A 1 69 ? 4.854 -9.293 -14.127 1.00 94.44 69 ARG A C 1
ATOM 514 O O . ARG A 1 69 ? 5.346 -9.832 -15.113 1.00 94.44 69 ARG A O 1
ATOM 521 N N . TYR A 1 70 ? 3.592 -9.499 -13.751 1.00 94.94 70 TYR A N 1
ATOM 522 C CA . TYR A 1 70 ? 2.702 -10.430 -14.442 1.00 94.94 70 TYR A CA 1
ATOM 523 C C . TYR A 1 70 ? 2.536 -10.076 -15.923 1.00 94.94 70 TYR A C 1
ATOM 525 O O . TYR A 1 70 ? 2.632 -10.960 -16.770 1.00 94.94 70 TYR A O 1
ATOM 533 N N . VAL A 1 71 ? 2.324 -8.802 -16.264 1.00 93.75 71 VAL A N 1
ATOM 534 C CA . VAL A 1 71 ? 2.213 -8.352 -17.663 1.00 93.75 71 VAL A CA 1
ATOM 535 C C . VAL A 1 71 ? 3.528 -8.591 -18.416 1.00 93.75 71 VAL A C 1
ATOM 537 O O . VAL A 1 71 ? 3.515 -9.144 -19.515 1.00 93.75 71 VAL A O 1
ATOM 540 N N . ALA A 1 72 ? 4.672 -8.259 -17.812 1.00 95.38 72 ALA A N 1
ATOM 541 C CA . ALA A 1 72 ? 5.981 -8.498 -18.423 1.00 95.38 72 ALA A CA 1
ATOM 542 C C . ALA A 1 72 ? 6.264 -9.989 -18.683 1.00 95.38 72 ALA A C 1
ATOM 544 O O . ALA A 1 72 ? 6.876 -10.323 -19.700 1.00 95.38 72 ALA A O 1
ATOM 545 N N . ASP A 1 73 ? 5.826 -10.872 -17.784 1.00 93.62 73 ASP A N 1
ATOM 546 C CA . ASP A 1 73 ? 6.022 -12.320 -17.893 1.00 93.62 73 ASP A CA 1
ATOM 547 C C . ASP A 1 73 ? 5.032 -12.973 -18.869 1.00 93.62 73 ASP A C 1
ATOM 549 O O . ASP A 1 73 ? 5.428 -13.795 -19.698 1.00 93.62 73 ASP A O 1
ATOM 553 N N . SER A 1 74 ? 3.750 -12.609 -18.785 1.00 93.50 74 SER A N 1
ATOM 554 C CA .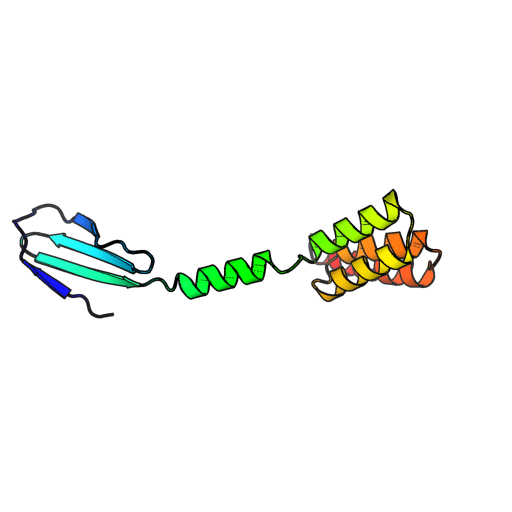 SER A 1 74 ? 2.664 -13.276 -19.514 1.00 93.50 74 SER A CA 1
ATOM 555 C C . SER A 1 74 ? 2.500 -12.772 -20.945 1.00 93.50 74 SER A C 1
ATOM 557 O O . SER A 1 74 ? 2.466 -13.571 -21.880 1.00 93.50 74 SER A O 1
ATOM 559 N N . THR A 1 75 ? 2.403 -11.456 -21.137 1.00 91.62 75 THR A N 1
ATOM 560 C CA . THR A 1 75 ? 2.130 -10.859 -22.453 1.00 91.62 75 THR A CA 1
ATOM 561 C C . THR A 1 75 ? 3.391 -10.344 -23.128 1.00 91.62 75 THR A C 1
ATOM 563 O O . THR A 1 75 ? 3.381 -10.128 -24.339 1.00 91.62 75 THR A O 1
ATOM 566 N N . LYS A 1 76 ? 4.477 -10.150 -22.363 1.00 92.56 76 LYS A N 1
ATOM 567 C CA . LYS A 1 76 ? 5.715 -9.489 -22.812 1.00 92.56 76 LYS A CA 1
ATOM 568 C C . LYS A 1 76 ? 5.474 -8.076 -23.353 1.00 92.56 76 LYS A C 1
ATOM 570 O O . LYS A 1 76 ? 6.318 -7.526 -24.059 1.00 92.56 76 LYS A O 1
ATOM 575 N N . ASP A 1 77 ? 4.341 -7.465 -23.001 1.00 94.44 77 ASP A N 1
ATOM 576 C CA . ASP A 1 77 ? 4.085 -6.056 -23.270 1.00 94.44 77 ASP A CA 1
ATOM 577 C C . ASP A 1 77 ? 4.857 -5.215 -22.254 1.00 94.44 77 ASP A C 1
ATOM 579 O O . ASP A 1 77 ? 4.358 -4.817 -21.198 1.00 94.44 77 ASP A O 1
ATOM 583 N N . TYR A 1 78 ? 6.125 -4.969 -22.571 1.00 94.31 78 TYR A N 1
ATOM 584 C CA . TYR A 1 78 ? 7.004 -4.226 -21.682 1.00 94.31 78 TYR A CA 1
ATOM 585 C C . TYR A 1 78 ? 6.635 -2.744 -21.565 1.00 94.31 78 TYR A C 1
ATOM 587 O O . TYR A 1 78 ? 7.032 -2.106 -20.595 1.00 94.31 78 TYR A O 1
ATOM 595 N N . VAL A 1 79 ? 5.866 -2.185 -22.507 1.00 94.50 79 VAL A N 1
ATOM 596 C CA . VAL A 1 79 ? 5.394 -0.796 -22.420 1.00 94.50 79 VAL A CA 1
ATOM 597 C C . VAL A 1 79 ? 4.291 -0.696 -21.371 1.00 94.50 79 VAL A C 1
ATOM 599 O O . VAL A 1 79 ? 4.359 0.159 -20.485 1.00 94.50 79 VAL A O 1
ATOM 602 N N . ALA A 1 80 ? 3.309 -1.600 -21.424 1.00 90.62 80 ALA A N 1
ATOM 603 C CA . ALA A 1 80 ? 2.251 -1.675 -20.422 1.00 90.62 80 ALA A CA 1
ATOM 604 C C . ALA A 1 80 ? 2.802 -2.055 -19.040 1.00 90.62 80 ALA A C 1
ATOM 606 O O . ALA A 1 80 ? 2.444 -1.426 -18.042 1.00 90.62 80 ALA A O 1
ATOM 607 N N . ALA A 1 81 ? 3.719 -3.025 -18.981 1.00 94.12 81 ALA A N 1
ATOM 608 C CA . ALA A 1 81 ? 4.374 -3.420 -17.739 1.00 94.12 81 ALA A CA 1
ATOM 609 C C . ALA A 1 81 ? 5.163 -2.262 -17.112 1.00 94.12 81 ALA A C 1
ATOM 611 O O . ALA A 1 81 ? 5.045 -2.017 -15.913 1.00 94.12 81 ALA A O 1
ATOM 612 N N . LEU A 1 82 ? 5.921 -1.504 -17.913 1.00 95.38 82 LEU A N 1
ATOM 613 C CA . LEU A 1 82 ? 6.695 -0.372 -17.405 1.00 95.38 82 LEU A CA 1
ATOM 614 C C . LEU A 1 82 ? 5.788 0.734 -16.861 1.00 95.38 82 LEU A C 1
ATOM 616 O O . LEU A 1 82 ? 6.077 1.274 -15.801 1.00 95.38 82 LEU A O 1
ATOM 620 N N . LYS A 1 83 ? 4.655 1.011 -17.517 1.00 95.25 83 LYS A N 1
ATOM 621 C CA . LYS A 1 83 ? 3.669 1.980 -17.017 1.00 95.25 83 LYS A CA 1
ATOM 622 C C . LYS A 1 83 ? 3.143 1.604 -15.627 1.00 95.25 83 LYS A C 1
ATOM 624 O O . LYS A 1 83 ? 2.980 2.477 -14.780 1.00 95.25 83 LYS A O 1
ATOM 629 N N . LEU A 1 84 ? 2.882 0.317 -15.393 1.00 93.56 84 LEU A N 1
ATOM 630 C CA . LEU A 1 84 ? 2.444 -0.189 -14.088 1.00 93.56 84 LEU A CA 1
ATOM 631 C C . LEU A 1 84 ? 3.568 -0.118 -13.043 1.00 93.56 84 LEU A C 1
ATOM 633 O O . LEU A 1 84 ? 3.317 0.267 -11.904 1.00 93.56 84 LEU A O 1
ATOM 637 N N . ALA A 1 85 ? 4.809 -0.428 -13.427 1.00 94.69 85 ALA A N 1
ATOM 638 C CA . ALA A 1 85 ? 5.964 -0.327 -12.537 1.00 94.69 85 ALA A CA 1
ATOM 639 C C . ALA A 1 85 ? 6.297 1.129 -12.162 1.00 94.69 85 ALA A C 1
ATOM 641 O O . ALA A 1 85 ? 6.607 1.409 -11.008 1.00 94.69 85 ALA A O 1
ATOM 642 N N . ASP A 1 86 ? 6.194 2.066 -13.109 1.00 94.75 86 ASP A N 1
ATOM 643 C CA . ASP A 1 86 ? 6.357 3.502 -12.859 1.00 94.75 86 ASP A CA 1
ATOM 644 C C . ASP A 1 86 ? 5.268 4.025 -11.908 1.00 94.75 86 ASP A C 1
ATOM 646 O O . ASP A 1 86 ? 5.569 4.788 -10.992 1.00 94.75 86 ASP A O 1
ATOM 650 N N . ALA A 1 87 ? 4.015 3.584 -12.084 1.00 92.62 87 ALA A N 1
ATOM 651 C CA . ALA A 1 87 ? 2.915 3.936 -11.186 1.00 92.62 87 ALA A CA 1
ATOM 652 C C . ALA A 1 87 ? 3.134 3.385 -9.765 1.00 92.62 87 ALA A C 1
ATOM 654 O O . ALA A 1 87 ? 2.968 4.119 -8.793 1.00 92.62 87 ALA A O 1
ATOM 655 N N . SER A 1 88 ? 3.598 2.136 -9.654 1.00 93.00 88 SER A N 1
ATOM 656 C CA . SER A 1 88 ? 3.948 1.506 -8.377 1.00 93.00 88 SER A CA 1
ATOM 657 C C . SER A 1 88 ? 5.022 2.301 -7.630 1.00 93.00 88 SER A C 1
ATOM 659 O O . SER A 1 88 ? 4.838 2.652 -6.466 1.00 93.00 88 SER A O 1
ATOM 661 N N . VAL A 1 89 ? 6.109 2.658 -8.320 1.00 94.56 89 VAL A N 1
ATOM 662 C CA . VAL A 1 89 ? 7.204 3.458 -7.754 1.00 94.56 89 VAL A CA 1
ATOM 663 C C . VAL A 1 89 ? 6.751 4.872 -7.374 1.00 94.56 89 VAL A C 1
ATOM 665 O O . VAL A 1 89 ? 7.248 5.424 -6.396 1.00 94.56 89 VAL A O 1
ATOM 668 N N . ALA A 1 90 ? 5.816 5.463 -8.123 1.00 93.12 90 ALA A N 1
ATOM 669 C CA . ALA A 1 90 ? 5.254 6.772 -7.799 1.00 93.12 90 ALA A CA 1
ATOM 670 C C . ALA A 1 90 ? 4.353 6.744 -6.551 1.00 93.12 90 ALA A C 1
ATOM 672 O O . ALA A 1 90 ? 4.270 7.753 -5.852 1.00 93.12 90 ALA A O 1
ATOM 673 N N . LEU A 1 91 ? 3.690 5.614 -6.274 1.00 91.19 91 LEU A N 1
ATOM 674 C CA . LEU A 1 91 ? 2.913 5.411 -5.047 1.00 91.19 91 LEU A CA 1
ATOM 675 C C . LEU A 1 91 ? 3.818 5.167 -3.836 1.00 91.19 91 LEU A C 1
ATOM 677 O O . LEU A 1 91 ? 3.633 5.799 -2.799 1.00 91.19 91 LEU A O 1
ATOM 681 N N . ASP A 1 92 ? 4.778 4.252 -3.965 1.00 90.56 92 ASP A N 1
ATOM 682 C CA . ASP A 1 92 ? 5.773 3.961 -2.934 1.00 90.56 92 ASP A CA 1
ATOM 683 C C . ASP A 1 92 ? 7.075 3.466 -3.576 1.00 90.56 92 ASP A C 1
ATOM 685 O O . ASP A 1 92 ? 7.141 2.397 -4.193 1.00 90.56 92 ASP A O 1
ATOM 689 N N . SER A 1 93 ? 8.138 4.251 -3.419 1.00 91.00 93 SER A N 1
ATOM 690 C CA . SER A 1 93 ? 9.457 3.932 -3.957 1.00 91.00 93 SER A CA 1
ATOM 691 C C . SER A 1 93 ? 10.278 3.148 -2.934 1.00 91.00 93 SER A C 1
ATOM 693 O O . SER A 1 93 ? 11.213 3.687 -2.341 1.00 91.00 93 SER A O 1
ATOM 695 N N . ASN A 1 94 ? 9.972 1.863 -2.783 1.00 91.50 94 ASN A N 1
ATOM 696 C CA . ASN A 1 94 ? 10.769 0.917 -2.001 1.00 91.50 94 ASN A CA 1
ATOM 697 C C . ASN A 1 94 ? 11.723 0.090 -2.886 1.00 91.50 94 ASN A C 1
ATOM 699 O O . ASN A 1 94 ? 11.662 0.132 -4.123 1.00 91.50 94 ASN A O 1
ATOM 703 N N . TRP A 1 95 ? 12.618 -0.673 -2.247 1.00 93.31 95 TRP A N 1
ATOM 704 C CA . TRP A 1 95 ? 13.617 -1.482 -2.950 1.00 93.31 95 TRP A CA 1
ATOM 705 C C . TRP A 1 95 ? 12.972 -2.472 -3.935 1.00 93.31 95 TRP A C 1
ATOM 707 O O . TRP A 1 95 ? 13.465 -2.634 -5.053 1.00 93.31 95 TRP A O 1
ATOM 717 N N . TYR A 1 96 ? 11.847 -3.087 -3.559 1.00 92.31 96 TYR A N 1
ATOM 718 C CA . TYR A 1 96 ? 11.180 -4.139 -4.326 1.00 92.31 96 TYR A CA 1
ATOM 719 C C . TYR A 1 96 ? 10.517 -3.604 -5.601 1.00 92.31 96 TYR A C 1
ATOM 721 O O . TYR A 1 96 ? 10.694 -4.162 -6.687 1.00 92.31 96 TYR A O 1
ATOM 729 N N . ASN A 1 97 ? 9.810 -2.480 -5.497 1.00 94.00 97 ASN A N 1
ATOM 730 C CA . ASN A 1 97 ? 9.150 -1.831 -6.629 1.00 94.00 97 ASN A CA 1
ATOM 731 C C . ASN A 1 97 ? 10.189 -1.316 -7.641 1.00 94.00 97 ASN A C 1
ATOM 733 O O . ASN A 1 97 ? 10.035 -1.498 -8.852 1.00 94.00 97 ASN A O 1
ATOM 737 N N . GLN A 1 98 ? 11.300 -0.755 -7.148 1.00 95.19 98 GLN A N 1
ATOM 738 C CA . GLN A 1 98 ? 12.428 -0.328 -7.983 1.00 95.19 98 GLN A CA 1
ATOM 739 C C . GLN A 1 98 ? 13.137 -1.507 -8.662 1.00 95.19 98 GLN A C 1
ATOM 741 O O . GLN A 1 98 ? 13.534 -1.397 -9.824 1.00 95.19 98 GLN A O 1
ATOM 746 N N . TRP A 1 99 ? 13.245 -2.656 -7.987 1.00 95.56 99 TRP A N 1
ATOM 747 C CA . TRP A 1 99 ? 13.796 -3.878 -8.575 1.00 95.56 99 TRP A CA 1
ATOM 748 C C . TRP A 1 99 ? 12.928 -4.395 -9.727 1.00 95.56 99 TRP A C 1
ATOM 750 O O . TRP A 1 9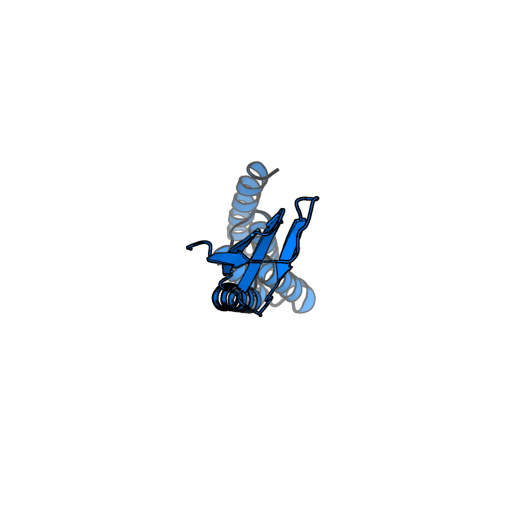9 ? 13.445 -4.679 -10.807 1.00 95.56 99 TRP A O 1
ATOM 760 N N . ILE A 1 100 ? 11.602 -4.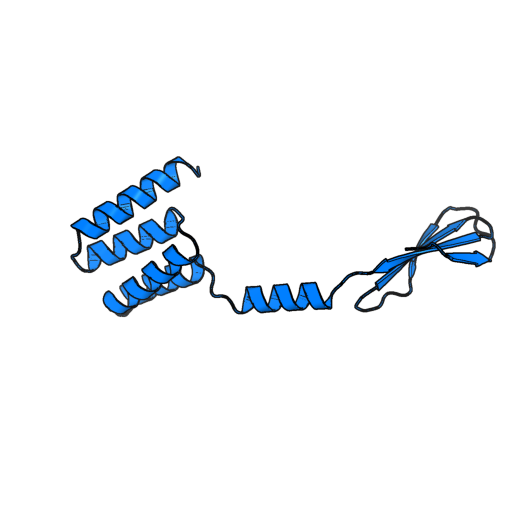450 -9.541 1.00 95.81 100 ILE A N 1
ATOM 761 C CA . ILE A 1 100 ? 10.659 -4.862 -10.597 1.00 95.81 100 ILE A CA 1
ATOM 762 C C . ILE A 1 100 ? 10.776 -3.935 -11.806 1.00 95.81 100 ILE A C 1
ATOM 764 O O . ILE A 1 100 ? 10.859 -4.391 -12.947 1.00 95.81 100 ILE A O 1
ATOM 768 N N . ARG A 1 101 ? 10.832 -2.625 -11.560 1.00 96.31 101 ARG A N 1
ATOM 769 C CA . ARG A 1 101 ? 11.032 -1.627 -12.609 1.00 96.31 101 ARG A CA 1
ATOM 770 C C . ARG A 1 101 ? 12.346 -1.851 -13.362 1.00 96.31 101 ARG A C 1
ATOM 772 O O . ARG A 1 101 ? 12.358 -1.789 -14.591 1.00 96.31 101 ARG A O 1
ATOM 779 N N . ALA A 1 102 ? 13.438 -2.138 -12.653 1.00 97.06 102 ALA A N 1
ATOM 780 C CA . ALA A 1 102 ? 14.737 -2.430 -13.253 1.00 97.06 102 ALA A CA 1
ATOM 781 C C . ALA A 1 102 ? 14.711 -3.691 -14.134 1.00 97.06 102 ALA A C 1
ATOM 783 O O . ALA A 1 102 ? 15.229 -3.655 -15.251 1.00 97.06 102 ALA A O 1
ATOM 784 N N . ASP A 1 103 ? 14.073 -4.773 -13.675 1.00 96.50 103 ASP A N 1
ATOM 785 C CA . ASP A 1 103 ? 13.912 -6.018 -14.440 1.00 96.50 103 ASP A CA 1
ATOM 786 C C . ASP A 1 103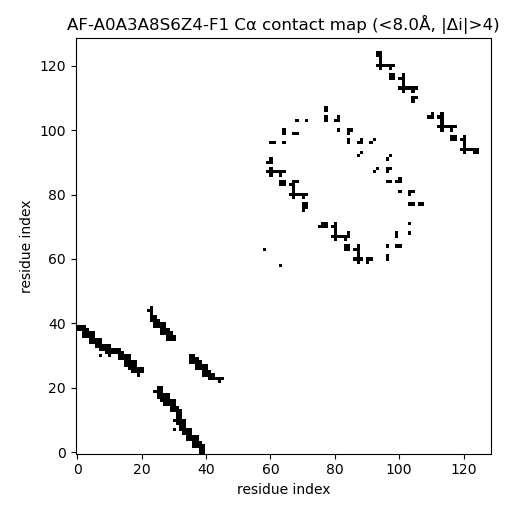 ? 13.129 -5.781 -15.742 1.00 96.50 103 ASP A C 1
ATOM 788 O O . ASP A 1 103 ? 13.582 -6.153 -16.826 1.00 96.50 103 ASP A O 1
ATOM 792 N N . ILE A 1 104 ? 12.005 -5.060 -15.679 1.00 96.81 104 ILE A N 1
ATOM 793 C CA . ILE A 1 104 ? 11.199 -4.725 -16.866 1.00 96.81 104 ILE A CA 1
ATOM 794 C C . ILE A 1 104 ? 11.985 -3.832 -17.842 1.00 96.81 104 ILE A C 1
ATOM 796 O O . ILE A 1 104 ? 11.948 -4.039 -19.061 1.00 96.81 104 ILE A O 1
ATOM 800 N N . LEU A 1 105 ? 12.747 -2.857 -17.336 1.00 96.94 105 LEU A N 1
ATOM 801 C CA . LEU A 1 105 ? 13.629 -2.021 -18.158 1.00 96.94 105 LEU A CA 1
ATOM 802 C C . LEU A 1 105 ? 14.733 -2.845 -18.836 1.00 96.94 105 LEU A C 1
ATOM 804 O O . LEU A 1 105 ? 15.031 -2.621 -20.008 1.00 96.94 105 LEU A O 1
ATOM 808 N N . ALA A 1 106 ? 15.309 -3.829 -18.144 1.00 97.00 106 ALA A N 1
ATOM 809 C CA . ALA A 1 106 ? 16.313 -4.718 -18.722 1.00 97.00 106 ALA A CA 1
ATOM 810 C C . ALA A 1 106 ? 15.710 -5.606 -19.821 1.00 97.00 106 ALA A C 1
ATOM 812 O O . ALA A 1 106 ? 16.268 -5.701 -20.915 1.00 97.00 106 ALA A O 1
ATOM 813 N N . ARG A 1 107 ? 14.533 -6.190 -19.572 1.00 94.38 107 ARG A N 1
ATOM 814 C CA . ARG A 1 107 ? 13.803 -7.024 -20.543 1.00 94.38 107 ARG A CA 1
ATOM 815 C C . ARG A 1 107 ? 13.338 -6.246 -21.776 1.00 94.38 107 ARG A C 1
ATOM 817 O O . ARG A 1 107 ? 13.284 -6.812 -22.862 1.00 94.38 107 ARG A O 1
ATOM 824 N N . SER A 1 108 ? 13.069 -4.948 -21.632 1.00 94.12 108 SER A N 1
ATOM 825 C CA . SER A 1 108 ? 12.763 -4.039 -22.749 1.00 94.12 108 SER A CA 1
ATOM 826 C C . SER A 1 108 ? 13.997 -3.487 -23.478 1.00 94.12 108 SER A C 1
ATOM 828 O O . SER A 1 108 ? 13.853 -2.678 -24.393 1.00 94.12 108 SER A O 1
ATOM 830 N N . GLY A 1 109 ? 15.211 -3.899 -23.090 1.00 94.44 109 GLY A N 1
ATOM 831 C CA . GLY A 1 109 ? 16.468 -3.469 -23.713 1.00 94.44 109 GLY A CA 1
ATOM 832 C C . GLY A 1 109 ? 16.963 -2.086 -23.273 1.00 94.44 109 GLY A C 1
ATOM 833 O O . GLY A 1 109 ? 17.978 -1.599 -23.773 1.00 94.44 109 GLY A O 1
ATOM 834 N N . LYS A 1 110 ? 16.297 -1.442 -22.309 1.00 96.06 110 LYS A N 1
ATOM 835 C CA . LYS A 1 110 ? 16.662 -0.123 -21.769 1.00 96.06 110 LYS A CA 1
ATOM 836 C C . LYS A 1 110 ? 17.701 -0.238 -20.651 1.00 96.06 110 LYS A C 1
ATOM 838 O O . LYS A 1 110 ? 17.496 0.215 -19.525 1.00 96.06 110 LYS A O 1
ATOM 843 N N . PHE A 1 111 ? 18.852 -0.835 -20.953 1.00 94.81 111 PHE A N 1
ATOM 844 C CA . PHE A 1 111 ? 19.857 -1.208 -19.947 1.00 94.81 111 PHE A CA 1
ATOM 845 C C . PHE A 1 111 ? 20.411 -0.032 -19.124 1.00 94.81 111 PHE A C 1
ATOM 847 O O . PHE A 1 111 ? 20.688 -0.187 -17.935 1.00 94.81 111 PHE A O 1
ATOM 854 N N . ALA A 1 112 ? 20.546 1.157 -19.722 1.00 95.69 112 ALA A N 1
ATOM 855 C CA . ALA A 1 112 ? 21.017 2.344 -19.005 1.00 95.69 112 ALA A CA 1
ATOM 856 C C . ALA A 1 112 ? 20.027 2.794 -17.915 1.00 95.69 112 ALA A C 1
ATOM 858 O O . ALA A 1 112 ? 20.436 3.162 -16.814 1.00 95.69 112 ALA A O 1
ATOM 859 N N . GLU A 1 113 ? 18.727 2.739 -18.206 1.00 93.44 113 GLU A N 1
ATOM 860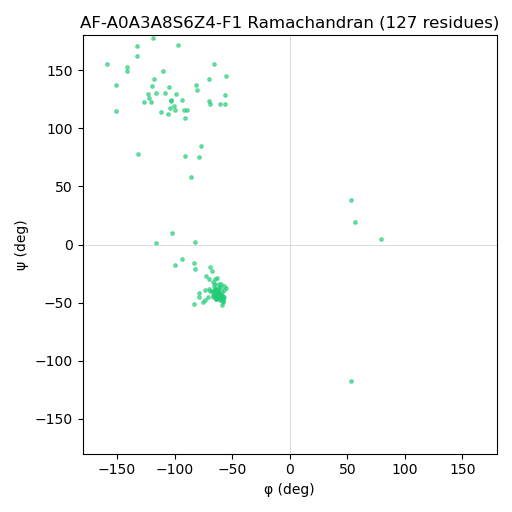 C CA . GLU A 1 113 ? 17.668 3.055 -17.245 1.00 93.44 113 GLU A CA 1
ATOM 861 C C . GLU A 1 113 ? 17.510 1.934 -16.214 1.00 93.44 113 GLU A C 1
ATOM 863 O O . GLU A 1 113 ? 17.359 2.218 -15.026 1.00 93.44 113 GLU A O 1
ATOM 868 N N . ALA A 1 114 ? 17.628 0.675 -16.648 1.00 95.81 114 ALA A N 1
ATOM 869 C CA . ALA A 1 114 ? 17.603 -0.489 -15.768 1.00 95.81 114 ALA A CA 1
ATOM 870 C C . ALA A 1 114 ? 18.693 -0.404 -14.694 1.00 95.81 114 ALA A C 1
ATOM 872 O O . ALA A 1 114 ? 18.413 -0.599 -13.517 1.00 95.81 114 ALA A O 1
ATOM 873 N N . ARG A 1 115 ? 19.923 -0.026 -15.074 1.00 96.25 115 ARG A N 1
ATOM 874 C CA . ARG A 1 115 ? 21.030 0.149 -14.123 1.00 96.25 115 ARG A CA 1
ATOM 875 C C . ARG A 1 115 ? 20.747 1.245 -13.098 1.00 96.25 115 ARG A C 1
ATOM 877 O O . ARG A 1 115 ? 21.069 1.069 -11.929 1.00 96.25 115 ARG A O 1
ATOM 884 N N . LYS A 1 116 ? 20.138 2.360 -13.515 1.00 96.25 116 LYS A N 1
ATOM 885 C CA . LYS A 1 116 ? 19.742 3.433 -12.588 1.00 96.25 116 LYS A CA 1
ATOM 886 C C . LYS A 1 116 ? 18.690 2.941 -11.593 1.00 96.25 116 LYS A C 1
ATOM 888 O O . LYS A 1 116 ? 18.852 3.155 -10.400 1.00 96.25 116 LYS A O 1
ATOM 893 N N . ALA A 1 117 ? 17.653 2.254 -12.073 1.00 94.62 117 ALA A N 1
ATOM 894 C CA . ALA A 1 117 ? 16.609 1.692 -11.215 1.00 94.62 117 ALA A CA 1
ATOM 895 C C . ALA A 1 117 ? 17.163 0.623 -10.253 1.00 94.62 117 ALA A C 1
ATOM 897 O O . ALA A 1 117 ? 16.828 0.623 -9.072 1.00 94.62 117 ALA A O 1
ATOM 898 N N . ALA A 1 118 ? 18.073 -0.233 -10.728 1.00 94.94 118 ALA A N 1
ATOM 899 C CA . ALA A 1 118 ? 18.744 -1.237 -9.907 1.00 94.94 118 ALA A CA 1
ATOM 900 C C . ALA A 1 118 ? 19.625 -0.606 -8.817 1.00 94.94 118 ALA A C 1
ATOM 902 O O . ALA A 1 118 ? 19.627 -1.091 -7.692 1.00 94.94 118 ALA A O 1
ATOM 903 N N . GLN A 1 119 ? 20.328 0.492 -9.120 1.00 95.62 119 GLN A N 1
ATOM 904 C CA . GLN A 1 119 ? 21.110 1.213 -8.112 1.00 95.62 119 GLN A CA 1
ATOM 905 C C . GLN A 1 119 ? 20.210 1.815 -7.030 1.00 95.62 119 GLN A C 1
ATOM 907 O O . GLN A 1 119 ? 20.497 1.666 -5.851 1.00 95.62 119 GLN A O 1
ATOM 912 N N . ILE A 1 120 ? 19.091 2.434 -7.417 1.00 94.69 120 ILE A N 1
ATOM 913 C CA . ILE A 1 120 ? 18.125 2.974 -6.450 1.00 94.69 120 ILE A CA 1
ATOM 914 C C . ILE A 1 120 ? 17.569 1.846 -5.572 1.00 94.69 120 ILE A C 1
ATOM 916 O O . ILE A 1 120 ? 17.469 2.003 -4.361 1.00 94.69 120 ILE A O 1
ATOM 920 N N . SER A 1 121 ? 17.234 0.702 -6.173 1.00 93.38 121 SER A N 1
ATOM 921 C CA . SER A 1 121 ? 16.786 -0.485 -5.440 1.00 93.38 121 SER A CA 1
ATOM 922 C C . SER A 1 121 ? 17.826 -0.955 -4.417 1.00 93.38 121 SER A C 1
ATOM 924 O O . SER A 1 121 ? 17.476 -1.171 -3.260 1.00 93.38 121 SER A O 1
ATOM 926 N N . TRP A 1 122 ? 19.098 -1.038 -4.818 1.00 92.44 122 TRP A N 1
ATOM 927 C CA . TRP A 1 122 ? 20.210 -1.391 -3.934 1.00 92.44 122 TRP A CA 1
ATOM 928 C C . TRP A 1 122 ? 20.347 -0.413 -2.760 1.00 92.44 122 TRP A C 1
ATOM 930 O O . TRP A 1 122 ? 20.335 -0.832 -1.606 1.00 92.44 122 TRP A O 1
ATOM 940 N N . ASP A 1 123 ? 20.401 0.890 -3.047 1.00 94.12 123 ASP A N 1
ATOM 941 C CA . ASP A 1 123 ? 20.590 1.936 -2.035 1.00 94.12 123 ASP A CA 1
ATOM 942 C C . ASP A 1 123 ? 19.432 1.995 -1.022 1.00 94.12 123 ASP A C 1
ATOM 944 O O . ASP A 1 123 ? 19.614 2.443 0.113 1.00 94.12 123 ASP A O 1
ATOM 948 N N . LEU A 1 124 ? 18.226 1.598 -1.444 1.00 92.06 124 LEU A N 1
ATOM 949 C CA . LEU A 1 124 ? 17.051 1.482 -0.580 1.00 92.06 124 LEU A CA 1
ATOM 950 C C . LEU A 1 124 ? 17.083 0.194 0.248 1.00 92.06 124 LEU A C 1
ATOM 952 O O . LEU A 1 124 ? 16.785 0.250 1.435 1.00 92.06 124 LEU A O 1
ATOM 956 N N . GLY A 1 125 ? 17.474 -0.937 -0.347 1.00 88.81 125 GLY A N 1
ATOM 957 C CA . GLY A 1 125 ? 17.579 -2.220 0.354 1.00 88.81 125 GLY A CA 1
ATOM 958 C C . GLY A 1 125 ? 18.675 -2.232 1.422 1.00 88.81 125 GLY A C 1
ATOM 959 O O . GLY A 1 125 ? 18.511 -2.844 2.466 1.00 88.81 125 GLY A O 1
ATOM 960 N N . GLU A 1 126 ? 19.767 -1.492 1.221 1.00 87.00 126 GLU A N 1
ATOM 961 C CA . GLU A 1 126 ? 20.823 -1.353 2.236 1.00 87.00 126 GLU A CA 1
ATOM 962 C C . GLU A 1 126 ? 20.354 -0.571 3.481 1.00 87.00 126 GLU A C 1
ATOM 964 O O . GLU A 1 126 ? 20.912 -0.720 4.567 1.00 87.00 126 GLU A O 1
ATOM 969 N N . LYS A 1 127 ? 19.315 0.262 3.339 1.00 80.31 127 LYS A N 1
ATOM 970 C CA . LYS A 1 127 ? 18.751 1.082 4.423 1.00 80.31 127 LYS A CA 1
ATOM 971 C C . LYS A 1 127 ? 17.580 0.417 5.152 1.00 80.31 127 LYS A C 1
ATOM 973 O O . LYS A 1 127 ? 17.202 0.915 6.210 1.00 80.31 127 LYS A O 1
ATOM 978 N N . ASP A 1 128 ? 17.028 -0.662 4.600 1.00 67.12 128 ASP A N 1
ATOM 979 C CA . ASP A 1 128 ? 15.850 -1.380 5.104 1.00 67.12 128 ASP A CA 1
ATOM 980 C C . ASP A 1 128 ? 16.149 -2.900 5.149 1.00 67.12 128 ASP A C 1
ATOM 982 O O . ASP A 1 128 ? 15.807 -3.613 4.201 1.00 67.12 128 ASP A O 1
ATOM 986 N N . PRO A 1 129 ? 16.898 -3.370 6.174 1.00 55.31 129 PRO A N 1
ATOM 987 C CA . PRO A 1 129 ? 17.419 -4.740 6.261 1.00 55.31 129 PRO A CA 1
ATOM 988 C C . PRO A 1 129 ? 16.377 -5.815 6.608 1.00 55.31 129 PRO A C 1
ATOM 990 O O . PRO A 1 129 ? 15.422 -5.526 7.363 1.00 55.31 129 PRO A O 1
#